Protein AF-A0A7J8F033-F1 (afdb_monomer_lite)

Radius of gyration: 21.69 Å; chains: 1; bounding box: 38×36×82 Å

Sequence (104 aa):
MEEKEMNDESQIVRSQESLTFQDVAVDFTREEWDQLYPAQKKLYR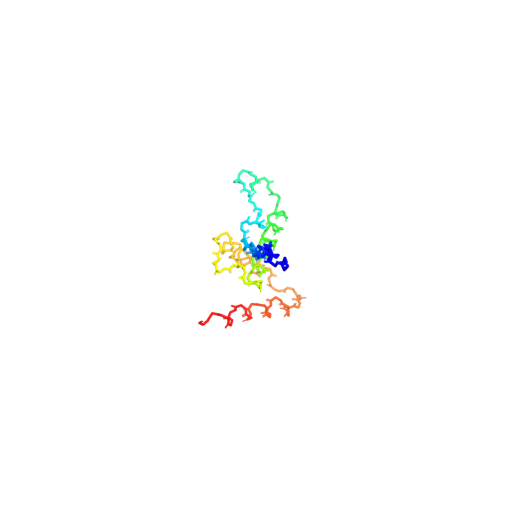DVMLENYRNLVILGHQLYKPKVITQLEQEEQWMMERDSPLDIHPGEKQAFKYLLLSERK

pLDDT: mean 75.19, std 17.7, range [39.09, 96.44]

InterPro domains:
  IPR001909 Krueppel-associated box [PF01352] (18-59)
  IPR001909 Krueppel-associated box [PS50805] (19-89)
  IPR001909 Krueppel-associated box [SM00349] (19-78)
  IPR001909 Krueppel-associated box [cd07765] (19-56)
  IPR036051 Krueppel-associated box domain superfamily [SSF109640] (14-75)
  IPR050169 Krueppel C2H2-type zinc-finger [PTHR23232] (15-80)

Secondary structure (DSSP, 8-state):
--------------------HHHH-----HHHHHHS-HHHHHHHHHHHHHHHHHHHHTT---S--HHHHHHHHHHHHHHTTS--S----HHHHHHHHHHHHT--

Foldseek 3Di:
DDDDDPPPPVPPPVPPPQDDLVNQADDDDPVRVVPDDPVVVVVNLVSSLVSVVVCVVVVRYPDDDPVNVVSVVVVVVVVVVQDDDDDDPPPVVVVVVVVVVPPD

Structure (mmCIF, N/CA/C/O backbone):
data_AF-A0A7J8F033-F1
#
_entry.id   AF-A0A7J8F033-F1
#
loop_
_atom_site.group_PDB
_atom_site.id
_atom_site.type_symbol
_atom_site.label_atom_id
_atom_site.label_alt_id
_atom_site.label_comp_id
_atom_site.label_asym_id
_atom_site.label_entity_id
_atom_site.label_seq_id
_atom_site.pdbx_PDB_ins_code
_atom_site.Cartn_x
_atom_site.Cartn_y
_atom_site.Cartn_z
_atom_site.occupancy
_atom_site.B_iso_or_equiv
_atom_site.auth_seq_id
_atom_site.auth_comp_id
_atom_site.auth_asym_id
_atom_site.auth_atom_id
_atom_site.pdbx_PDB_model_num
ATOM 1 N N . MET A 1 1 ? -12.844 -3.153 65.107 1.00 39.09 1 MET A N 1
ATOM 2 C CA . MET A 1 1 ? -13.562 -3.428 63.848 1.00 39.09 1 MET A CA 1
ATOM 3 C C . MET A 1 1 ? -12.997 -2.465 62.830 1.00 39.09 1 MET A C 1
ATOM 5 O O . MET A 1 1 ? -13.448 -1.333 62.743 1.00 39.09 1 MET A O 1
ATOM 9 N N . GLU A 1 2 ? -11.910 -2.883 62.195 1.00 50.56 2 GLU A N 1
ATOM 10 C CA . GLU A 1 2 ? -11.324 -2.200 61.048 1.00 50.56 2 GLU A CA 1
ATOM 11 C C . GLU A 1 2 ? -11.931 -2.856 59.815 1.00 50.56 2 GLU A C 1
ATOM 13 O O . GLU A 1 2 ? -11.607 -3.991 59.492 1.00 50.56 2 GLU A O 1
ATOM 18 N N . GLU A 1 3 ? -12.862 -2.166 59.172 1.00 53.69 3 GLU A N 1
ATOM 19 C CA . GLU A 1 3 ? -13.308 -2.510 57.829 1.00 53.69 3 GLU A CA 1
ATOM 20 C C . GLU A 1 3 ? -13.436 -1.211 57.050 1.00 53.69 3 GLU A C 1
ATOM 22 O O . GLU A 1 3 ? -14.313 -0.386 57.316 1.00 53.69 3 GLU A O 1
ATOM 27 N N . LYS A 1 4 ? -12.541 -1.037 56.084 1.00 51.84 4 LYS A N 1
ATOM 28 C CA . LYS A 1 4 ? -12.914 -1.013 54.668 1.00 51.84 4 LYS A CA 1
ATOM 29 C C . LYS A 1 4 ? -11.637 -0.891 53.852 1.00 51.84 4 LYS A C 1
ATOM 31 O O . LYS A 1 4 ? -11.117 0.199 53.633 1.00 51.84 4 LYS A O 1
ATOM 36 N N . GLU A 1 5 ? -11.146 -2.050 53.428 1.00 52.19 5 GLU A N 1
ATOM 37 C CA . GLU A 1 5 ? -10.281 -2.159 52.263 1.00 52.19 5 GLU A CA 1
ATOM 38 C C . GLU A 1 5 ? -11.002 -1.510 51.080 1.00 52.19 5 GLU A C 1
ATOM 40 O O . GLU A 1 5 ? -12.085 -1.924 50.661 1.00 52.19 5 GLU A O 1
ATOM 45 N N . MET A 1 6 ? -10.419 -0.424 50.591 1.00 54.12 6 MET A N 1
ATOM 46 C CA . MET A 1 6 ? -10.845 0.243 49.377 1.00 54.12 6 MET A CA 1
ATOM 47 C C . MET A 1 6 ? -10.199 -0.525 48.224 1.00 54.12 6 MET A C 1
ATOM 49 O O . MET A 1 6 ? -9.042 -0.290 47.884 1.00 54.12 6 MET A O 1
ATOM 53 N N . ASN A 1 7 ? -10.932 -1.503 47.688 1.00 55.69 7 ASN A N 1
ATOM 54 C CA . ASN A 1 7 ? -10.569 -2.212 46.466 1.00 55.69 7 ASN A CA 1
ATOM 55 C C . ASN A 1 7 ? -10.688 -1.239 45.286 1.00 55.69 7 ASN A C 1
ATOM 57 O O . ASN A 1 7 ? -11.701 -1.218 44.590 1.00 55.69 7 ASN A O 1
ATOM 61 N N . ASP A 1 8 ? -9.668 -0.407 45.084 1.00 48.19 8 ASP A N 1
ATOM 62 C CA . ASP A 1 8 ? -9.433 0.262 43.805 1.00 48.19 8 ASP A CA 1
ATOM 63 C C . ASP A 1 8 ? -8.687 -0.707 42.881 1.00 48.19 8 ASP A C 1
ATOM 65 O O . ASP A 1 8 ? -7.603 -0.444 42.368 1.00 48.19 8 ASP A O 1
ATOM 69 N N . GLU A 1 9 ? -9.307 -1.863 42.641 1.00 53.66 9 GLU A N 1
ATOM 70 C CA . GLU A 1 9 ? -9.208 -2.486 41.331 1.00 53.66 9 GLU A CA 1
ATOM 71 C C . GLU A 1 9 ? -10.022 -1.598 40.395 1.00 53.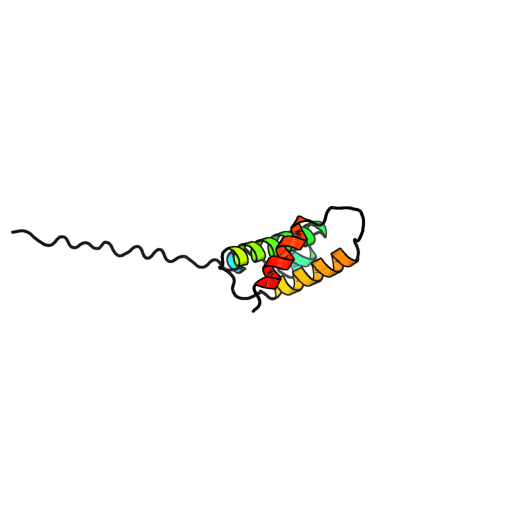66 9 GLU A C 1
ATOM 73 O O . GLU A 1 9 ? -11.134 -1.936 39.980 1.00 53.66 9 GLU A O 1
ATOM 78 N N . SER A 1 10 ? -9.465 -0.417 40.102 1.00 53.00 10 SER A N 1
ATOM 79 C CA . SER A 1 10 ? -9.719 0.296 38.867 1.00 53.00 10 SER A CA 1
ATOM 80 C C . SER A 1 10 ? -9.630 -0.764 37.796 1.00 53.00 10 SER A C 1
ATOM 82 O O . SER A 1 10 ? -8.544 -1.240 37.458 1.00 53.00 10 SER A O 1
ATOM 84 N N . GLN A 1 11 ? -10.815 -1.213 37.387 1.00 51.81 11 GLN A N 1
ATOM 85 C CA . GLN A 1 11 ? -11.057 -2.112 36.288 1.00 51.81 11 GLN A CA 1
ATOM 86 C C . GLN A 1 11 ? -10.046 -1.706 35.236 1.00 51.81 11 GLN A C 1
ATOM 88 O O . GLN A 1 11 ? -10.137 -0.604 34.690 1.00 51.81 11 GLN A O 1
ATOM 93 N N . ILE A 1 12 ? -9.035 -2.547 35.017 1.00 58.19 12 ILE A N 1
ATOM 94 C CA . ILE A 1 12 ? -8.200 -2.431 33.838 1.00 58.19 12 ILE A CA 1
ATOM 95 C C . ILE A 1 12 ? -9.183 -2.755 32.725 1.00 58.19 12 ILE A C 1
ATOM 97 O O . ILE A 1 12 ? -9.333 -3.904 32.311 1.00 58.19 12 ILE A O 1
ATOM 101 N N . VAL A 1 13 ? -9.940 -1.737 32.313 1.00 58.50 13 VAL A N 1
ATOM 102 C CA . VAL A 1 13 ? -10.631 -1.692 31.049 1.00 58.50 13 VAL A CA 1
ATOM 103 C C . VAL A 1 13 ? -9.484 -1.891 30.087 1.00 58.50 13 VAL A C 1
ATOM 105 O O . VAL A 1 13 ? -8.698 -0.983 29.822 1.00 58.50 13 VAL A O 1
ATOM 108 N N . ARG A 1 14 ? -9.295 -3.142 29.669 1.00 60.12 14 ARG A N 1
ATOM 109 C CA . ARG A 1 14 ? -8.470 -3.463 28.524 1.00 60.12 14 ARG A CA 1
ATOM 110 C C . ARG A 1 14 ? -9.202 -2.815 27.368 1.00 60.12 14 ARG A C 1
ATOM 112 O O . ARG A 1 14 ? -10.073 -3.431 26.764 1.00 60.12 14 ARG A O 1
ATOM 119 N N . SER A 1 15 ? -8.913 -1.541 27.140 1.00 63.09 15 SER A N 1
ATOM 120 C CA . SER A 1 15 ? -9.232 -0.860 25.905 1.00 63.09 15 SER A CA 1
ATOM 121 C C . SER A 1 15 ? -8.583 -1.716 24.829 1.00 63.09 15 SER A C 1
ATOM 123 O O . SER A 1 15 ? -7.363 -1.719 24.690 1.00 63.09 15 SER A O 1
ATOM 125 N N . GLN A 1 16 ? -9.373 -2.557 24.160 1.00 64.44 16 GLN A N 1
ATOM 126 C CA . GLN A 1 16 ? -8.935 -3.196 22.932 1.00 64.44 16 GLN A CA 1
ATOM 127 C C . GLN A 1 16 ? -8.738 -2.044 21.956 1.00 64.44 16 GLN A C 1
ATOM 129 O O . GLN A 1 16 ? -9.706 -1.536 21.392 1.00 64.44 16 GLN A O 1
ATOM 134 N N . GLU A 1 17 ? -7.502 -1.561 21.851 1.00 71.44 17 GLU A N 1
ATOM 135 C CA . GLU A 1 17 ? -7.128 -0.599 20.827 1.00 71.44 17 GLU A CA 1
ATOM 136 C C . GLU A 1 17 ? -7.521 -1.218 19.486 1.00 71.44 17 GLU A C 1
ATOM 138 O O . GLU A 1 17 ? -7.084 -2.314 19.124 1.00 71.44 17 GLU A O 1
ATOM 143 N N . SER A 1 18 ? -8.459 -0.570 18.799 1.00 75.81 18 SER A N 1
ATOM 144 C CA . SER A 1 18 ? -8.923 -1.030 17.503 1.00 75.81 18 SER A CA 1
ATOM 145 C C . SER A 1 18 ? -7.804 -0.797 16.502 1.00 75.81 18 SER A C 1
ATOM 147 O O . SER A 1 18 ? -7.516 0.352 16.171 1.00 75.81 18 SER A O 1
ATOM 149 N N . LEU A 1 19 ? -7.184 -1.873 16.024 1.00 85.25 19 LEU A N 1
ATOM 150 C CA . LEU A 1 19 ? -6.240 -1.779 14.921 1.00 85.25 19 LEU A CA 1
ATOM 151 C C . LEU A 1 19 ? -6.976 -1.300 13.675 1.00 85.25 19 LEU A C 1
ATOM 153 O O . LEU A 1 19 ? -8.046 -1.801 13.338 1.00 85.25 19 LEU A O 1
ATOM 157 N N . THR A 1 20 ? -6.401 -0.339 12.977 1.00 89.19 20 THR A N 1
ATOM 158 C CA . THR A 1 20 ? -6.909 0.144 11.700 1.00 89.19 20 THR A CA 1
ATOM 159 C C . THR A 1 20 ? -5.949 -0.230 10.584 1.00 89.19 20 THR A C 1
ATOM 161 O O . THR A 1 20 ? -4.773 -0.524 10.805 1.00 89.19 20 THR A O 1
ATOM 164 N N . PHE A 1 21 ? -6.430 -0.177 9.342 1.00 89.12 21 PHE A N 1
ATOM 165 C CA . PHE A 1 21 ? -5.562 -0.353 8.181 1.00 89.12 21 PHE A CA 1
ATOM 166 C C . PHE A 1 21 ? -4.376 0.616 8.183 1.00 89.12 21 PHE A C 1
ATOM 168 O O . PHE A 1 21 ? -3.295 0.243 7.748 1.00 89.12 21 PHE A O 1
ATOM 175 N N . GLN A 1 22 ? -4.554 1.830 8.704 1.00 90.94 22 GLN A N 1
ATOM 176 C CA . GLN A 1 22 ? -3.501 2.839 8.721 1.00 90.94 22 GLN A CA 1
ATOM 177 C C . GLN A 1 22 ? -2.350 2.487 9.671 1.00 90.94 22 GLN A C 1
ATOM 179 O O . GLN A 1 22 ? -1.215 2.856 9.390 1.00 90.94 22 GLN A O 1
ATOM 184 N N . ASP A 1 23 ? -2.613 1.713 10.726 1.00 90.81 23 ASP A N 1
ATOM 185 C CA . ASP A 1 23 ? -1.585 1.281 11.684 1.00 90.81 23 ASP A CA 1
ATOM 186 C C . ASP A 1 23 ? -0.636 0.224 11.098 1.00 90.81 23 ASP A C 1
ATOM 188 O O . ASP A 1 23 ? 0.479 0.036 11.580 1.00 90.81 23 ASP A O 1
ATOM 192 N N . VAL A 1 24 ? -1.074 -0.472 10.044 1.00 90.62 24 VAL A N 1
ATOM 193 C CA . VAL A 1 24 ? -0.316 -1.543 9.372 1.00 90.62 24 VAL A CA 1
ATOM 194 C C . VAL A 1 24 ? 0.018 -1.213 7.916 1.00 90.62 24 VAL A C 1
ATOM 196 O O . VAL A 1 24 ? 0.631 -2.024 7.216 1.00 90.62 24 VAL A O 1
ATOM 199 N N . ALA A 1 25 ? -0.416 -0.051 7.430 1.00 91.69 25 ALA A N 1
ATOM 200 C CA . ALA A 1 25 ? -0.158 0.394 6.074 1.00 91.69 25 ALA A CA 1
ATOM 201 C C . ALA A 1 25 ? 1.225 1.030 5.985 1.00 91.69 25 ALA A C 1
ATOM 203 O O . ALA A 1 25 ? 1.633 1.818 6.836 1.00 91.69 25 ALA A O 1
ATOM 204 N N . VAL A 1 26 ? 1.926 0.721 4.900 1.00 92.88 26 VAL A N 1
ATOM 205 C CA . VAL A 1 26 ? 3.081 1.510 4.485 1.00 92.88 26 VAL A CA 1
ATOM 206 C C . VAL A 1 26 ? 2.556 2.590 3.551 1.00 92.88 26 VAL A C 1
ATOM 208 O O . VAL A 1 26 ? 1.772 2.296 2.644 1.00 92.88 26 VAL A O 1
ATOM 211 N N . ASP A 1 27 ? 2.969 3.830 3.775 1.00 90.88 27 ASP A N 1
ATOM 212 C CA . ASP A 1 27 ? 2.641 4.936 2.886 1.00 90.88 27 ASP A CA 1
ATOM 213 C C . ASP A 1 27 ? 3.907 5.411 2.180 1.00 90.88 27 ASP A C 1
ATOM 215 O O . ASP A 1 27 ? 4.971 5.517 2.793 1.00 90.88 27 ASP A O 1
ATOM 219 N N . PHE A 1 28 ? 3.784 5.650 0.881 1.00 91.75 28 PHE A N 1
ATOM 220 C CA . PHE A 1 28 ? 4.852 6.186 0.050 1.00 91.75 28 PHE A CA 1
ATOM 221 C C . PHE A 1 28 ? 4.376 7.507 -0.528 1.00 91.75 28 PHE A C 1
ATOM 223 O O . PHE A 1 28 ? 3.285 7.593 -1.098 1.00 91.75 28 PHE A O 1
ATOM 230 N N . THR A 1 29 ? 5.227 8.526 -0.463 1.00 93.81 29 THR A N 1
ATOM 231 C CA . THR A 1 29 ? 5.019 9.730 -1.270 1.00 93.81 29 THR A CA 1
ATOM 232 C C . THR A 1 29 ? 5.060 9.387 -2.759 1.00 93.81 29 THR A C 1
ATOM 234 O O . THR A 1 29 ? 5.532 8.321 -3.171 1.00 93.81 29 THR A O 1
ATOM 237 N N . ARG A 1 30 ? 4.577 10.299 -3.609 1.00 91.31 30 ARG A N 1
ATOM 238 C CA . ARG A 1 30 ? 4.582 10.069 -5.058 1.00 91.31 30 ARG A CA 1
ATOM 239 C C . ARG A 1 30 ? 6.006 9.885 -5.584 1.00 91.31 30 ARG A C 1
ATOM 241 O O . ARG A 1 30 ? 6.249 9.012 -6.413 1.00 91.31 30 ARG A O 1
ATOM 248 N N . GLU A 1 31 ? 6.930 10.684 -5.071 1.00 96.38 31 GLU A N 1
ATOM 249 C CA . GLU A 1 31 ? 8.341 10.689 -5.435 1.00 96.38 31 GLU A CA 1
ATOM 250 C C . GLU A 1 31 ? 9.041 9.398 -5.001 1.00 96.38 31 GLU A C 1
ATOM 252 O O . GLU A 1 31 ? 9.851 8.858 -5.756 1.00 96.38 31 GLU A O 1
ATOM 257 N N . GLU A 1 32 ? 8.730 8.879 -3.810 1.00 96.25 32 GLU A N 1
ATOM 258 C CA . GLU A 1 32 ? 9.245 7.587 -3.345 1.00 96.25 32 GLU A CA 1
ATOM 259 C C . GLU A 1 32 ? 8.655 6.438 -4.162 1.00 96.25 32 GLU A C 1
ATOM 261 O O . GLU A 1 32 ? 9.388 5.555 -4.604 1.00 96.25 32 GLU A O 1
ATOM 266 N N . TRP A 1 33 ? 7.348 6.480 -4.431 1.00 93.56 33 TRP A N 1
ATOM 267 C CA . TRP A 1 33 ? 6.662 5.476 -5.237 1.00 93.56 33 TRP A CA 1
ATOM 268 C C . TRP A 1 33 ? 7.244 5.373 -6.648 1.00 93.56 33 TRP A C 1
ATOM 270 O O . TRP A 1 33 ? 7.442 4.274 -7.170 1.00 93.56 33 TRP A O 1
ATOM 280 N N . ASP A 1 34 ? 7.546 6.504 -7.285 1.00 94.31 34 ASP A N 1
ATOM 281 C CA . ASP A 1 34 ? 8.100 6.527 -8.638 1.00 94.31 34 ASP A CA 1
ATOM 282 C C . ASP A 1 34 ? 9.535 5.969 -8.697 1.00 94.31 34 ASP A C 1
ATOM 284 O O . ASP A 1 34 ? 9.923 5.409 -9.724 1.00 94.31 34 ASP A O 1
ATOM 288 N N . GLN A 1 35 ? 10.275 6.000 -7.585 1.00 96.44 35 GLN A N 1
ATOM 289 C CA . GLN A 1 35 ? 11.609 5.402 -7.460 1.00 96.44 35 GLN A CA 1
ATOM 290 C C . GLN A 1 35 ? 11.595 3.890 -7.174 1.00 96.44 35 GLN A C 1
ATOM 292 O O . GLN A 1 35 ? 12.633 3.239 -7.302 1.00 96.44 35 GLN A O 1
ATOM 297 N N . LEU A 1 36 ? 10.448 3.303 -6.810 1.00 94.88 36 LEU A N 1
ATOM 298 C CA . LEU A 1 36 ? 10.358 1.869 -6.527 1.00 94.88 36 LEU A CA 1
ATOM 299 C C . LEU A 1 36 ? 10.510 1.019 -7.793 1.00 94.88 36 LEU A C 1
ATOM 301 O O . LEU A 1 36 ? 9.876 1.260 -8.827 1.00 94.88 36 LEU A O 1
ATOM 305 N N . TYR A 1 37 ? 11.265 -0.071 -7.669 1.00 95.56 37 TYR A N 1
ATOM 306 C CA . TYR A 1 37 ? 11.353 -1.082 -8.718 1.00 95.56 37 TYR A CA 1
ATOM 307 C C . TYR A 1 37 ? 10.010 -1.807 -8.905 1.00 95.56 37 TYR A C 1
ATOM 309 O O . TYR A 1 37 ? 9.254 -1.971 -7.942 1.00 95.56 37 TYR A O 1
ATOM 317 N N . PRO A 1 38 ? 9.720 -2.348 -10.105 1.00 92.12 38 PRO A N 1
ATOM 318 C CA . PRO A 1 38 ? 8.489 -3.105 -10.351 1.00 92.12 38 PRO A CA 1
ATOM 319 C C . PRO A 1 38 ? 8.235 -4.230 -9.334 1.00 92.12 38 PRO A C 1
ATOM 321 O O . PRO A 1 38 ? 7.106 -4.423 -8.890 1.00 92.12 38 PRO A O 1
ATOM 324 N N . ALA A 1 39 ? 9.289 -4.930 -8.900 1.00 91.81 39 ALA A N 1
ATOM 325 C CA . ALA A 1 39 ? 9.188 -5.975 -7.882 1.00 91.81 39 ALA A CA 1
ATOM 326 C C . ALA A 1 39 ? 8.762 -5.434 -6.503 1.00 91.81 39 ALA A C 1
ATOM 328 O O . ALA A 1 39 ? 8.007 -6.097 -5.796 1.00 91.81 39 ALA A O 1
ATOM 329 N N . GLN A 1 40 ? 9.192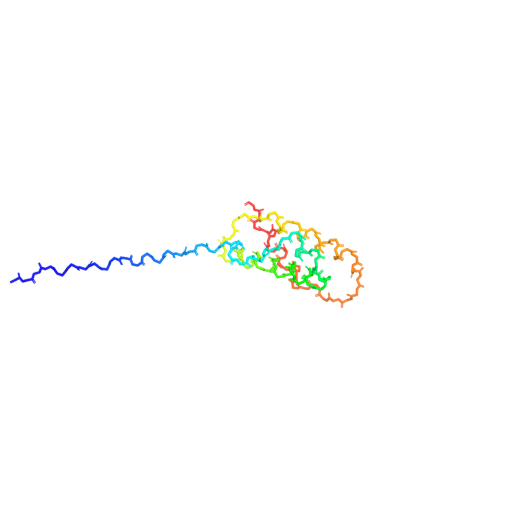 -4.223 -6.136 1.00 94.31 40 GLN A N 1
ATOM 330 C CA . GLN A 1 40 ? 8.801 -3.574 -4.881 1.00 94.31 40 GLN A CA 1
ATOM 331 C C . GLN A 1 40 ? 7.352 -3.086 -4.931 1.00 94.31 40 GLN A C 1
ATOM 333 O O . GLN A 1 40 ? 6.622 -3.282 -3.968 1.00 94.31 40 GLN A O 1
ATOM 338 N N . LYS A 1 41 ? 6.903 -2.533 -6.066 1.00 92.56 41 LYS A N 1
ATOM 339 C CA . LYS A 1 41 ? 5.491 -2.153 -6.271 1.00 92.56 41 LYS A CA 1
ATOM 340 C C . LYS A 1 41 ? 4.565 -3.366 -6.189 1.00 92.56 41 LYS A C 1
ATOM 342 O O . LYS A 1 41 ? 3.509 -3.301 -5.565 1.00 92.56 41 LYS A O 1
ATOM 347 N N . LYS A 1 42 ? 4.995 -4.497 -6.761 1.00 90.50 42 LYS A N 1
ATOM 348 C CA . LYS A 1 42 ? 4.290 -5.777 -6.626 1.00 90.50 42 LYS A CA 1
ATOM 349 C C . LYS A 1 42 ? 4.221 -6.223 -5.163 1.00 90.50 42 LYS A C 1
ATOM 351 O O . LYS A 1 42 ? 3.137 -6.532 -4.684 1.00 90.50 42 LYS A O 1
ATOM 356 N N . LEU A 1 43 ? 5.355 -6.219 -4.459 1.00 93.19 43 LEU A N 1
ATOM 357 C CA . LEU A 1 43 ? 5.408 -6.602 -3.047 1.00 93.19 43 LEU A CA 1
ATOM 358 C C . LEU A 1 43 ? 4.514 -5.705 -2.186 1.00 93.19 43 LEU A C 1
ATOM 360 O O . LEU A 1 43 ? 3.768 -6.216 -1.362 1.00 93.19 43 LEU A O 1
ATOM 364 N N . TYR A 1 44 ? 4.553 -4.390 -2.408 1.00 94.00 44 TYR A N 1
ATOM 365 C CA . TYR A 1 44 ? 3.683 -3.438 -1.727 1.00 94.00 44 TYR A CA 1
ATOM 366 C C . TYR A 1 44 ? 2.216 -3.826 -1.873 1.00 94.00 44 TYR A C 1
ATOM 368 O O . TYR A 1 44 ? 1.515 -3.968 -0.876 1.00 94.00 44 TYR A O 1
ATOM 376 N N . ARG A 1 45 ? 1.764 -4.050 -3.109 1.00 92.38 45 ARG A N 1
ATOM 377 C CA . ARG A 1 45 ? 0.387 -4.456 -3.379 1.00 92.38 45 ARG A CA 1
ATOM 378 C C . ARG A 1 45 ? 0.031 -5.744 -2.641 1.00 92.38 45 ARG A C 1
ATOM 380 O O . ARG A 1 45 ? -0.987 -5.777 -1.957 1.00 92.38 45 ARG A O 1
ATOM 387 N N . ASP A 1 46 ? 0.858 -6.779 -2.778 1.00 90.94 46 ASP A N 1
ATOM 388 C CA . ASP A 1 46 ? 0.589 -8.093 -2.191 1.00 90.94 46 ASP A CA 1
ATOM 389 C C . ASP A 1 46 ? 0.503 -7.991 -0.651 1.00 90.94 46 ASP A C 1
ATOM 391 O O . ASP A 1 46 ? -0.445 -8.500 -0.055 1.00 90.94 46 ASP A O 1
ATOM 395 N N . VAL A 1 47 ? 1.418 -7.249 -0.012 1.00 93.44 47 VAL A N 1
ATOM 396 C CA . VAL A 1 47 ? 1.422 -7.026 1.446 1.00 93.44 47 VAL A CA 1
ATOM 397 C C . VAL A 1 47 ? 0.236 -6.171 1.898 1.00 93.44 47 VAL A C 1
ATOM 399 O O . VAL A 1 47 ? -0.420 -6.514 2.876 1.00 93.44 47 VAL A O 1
ATOM 402 N N . MET A 1 48 ? -0.086 -5.076 1.204 1.00 94.06 48 MET A N 1
ATOM 403 C CA . MET A 1 48 ? -1.201 -4.200 1.590 1.00 94.06 48 MET A CA 1
ATOM 404 C C . MET A 1 48 ? -2.557 -4.901 1.458 1.00 94.06 48 MET A C 1
ATOM 406 O O . MET A 1 48 ? -3.425 -4.735 2.318 1.00 94.06 48 MET A O 1
ATOM 410 N N . LEU A 1 49 ? -2.744 -5.713 0.412 1.00 90.75 49 LEU A N 1
ATOM 411 C CA . LEU A 1 49 ? -3.952 -6.524 0.254 1.00 90.75 49 LEU A CA 1
ATOM 412 C C . LEU A 1 49 ? -4.071 -7.569 1.365 1.00 90.75 49 LEU A C 1
ATOM 414 O O . LEU A 1 49 ? -5.156 -7.733 1.924 1.00 90.75 49 LEU A O 1
ATOM 418 N N . GLU A 1 50 ? -2.972 -8.238 1.713 1.00 91.94 50 GLU A N 1
ATOM 419 C CA . GLU A 1 50 ? -2.950 -9.224 2.793 1.00 91.94 50 GLU A CA 1
ATOM 420 C C . GLU A 1 50 ? -3.229 -8.582 4.159 1.00 91.94 50 GLU A C 1
ATOM 422 O O . GLU A 1 50 ? -4.064 -9.074 4.916 1.00 91.94 50 GLU A O 1
ATOM 427 N N . ASN A 1 51 ? -2.629 -7.423 4.443 1.00 93.50 51 ASN A N 1
ATOM 428 C CA . ASN A 1 51 ? -2.877 -6.670 5.673 1.00 93.50 51 ASN A CA 1
ATOM 429 C C . ASN A 1 51 ? -4.357 -6.297 5.815 1.00 93.50 51 ASN A C 1
ATOM 431 O O . ASN A 1 51 ? -4.949 -6.506 6.874 1.00 93.50 51 ASN A O 1
ATOM 435 N N . TYR A 1 52 ? -4.984 -5.797 4.746 1.00 91.50 52 TYR A N 1
ATOM 436 C CA . TYR A 1 52 ? -6.414 -5.496 4.770 1.00 91.50 52 TYR A CA 1
ATOM 437 C C . TYR A 1 52 ? -7.266 -6.749 4.997 1.00 91.50 52 TYR A C 1
ATOM 439 O O . TYR A 1 52 ? -8.172 -6.723 5.828 1.00 91.50 52 TYR A O 1
ATOM 447 N N . ARG A 1 53 ? -6.970 -7.853 4.299 1.00 89.94 53 ARG A N 1
ATOM 448 C CA . ARG A 1 53 ? -7.690 -9.127 4.470 1.00 89.94 53 ARG A CA 1
ATOM 449 C C . ARG A 1 53 ? -7.600 -9.622 5.911 1.00 89.94 53 ARG A C 1
ATOM 451 O O . ARG A 1 53 ? -8.626 -9.966 6.489 1.00 89.94 53 ARG A O 1
ATOM 458 N N . ASN A 1 54 ? -6.415 -9.571 6.513 1.00 91.31 54 ASN A N 1
ATOM 459 C CA . ASN A 1 54 ? -6.208 -9.951 7.909 1.00 91.31 54 ASN A CA 1
ATOM 460 C C . ASN A 1 54 ? -7.033 -9.084 8.865 1.00 91.31 54 ASN A C 1
ATOM 462 O O . ASN A 1 54 ? -7.681 -9.611 9.765 1.00 91.31 54 ASN A O 1
ATOM 466 N N . LEU A 1 55 ? -7.090 -7.769 8.645 1.00 89.75 55 LEU A N 1
ATOM 467 C CA . LEU A 1 55 ? -7.910 -6.886 9.477 1.00 89.75 55 LEU A CA 1
ATOM 468 C C . LEU A 1 55 ? -9.416 -7.124 9.313 1.00 89.75 55 LEU A C 1
ATOM 470 O O . LEU A 1 55 ? -10.156 -6.990 10.285 1.00 89.75 55 LEU A O 1
ATOM 474 N N . VAL A 1 56 ? -9.879 -7.486 8.114 1.00 86.94 56 VAL A N 1
ATOM 475 C CA . VAL A 1 56 ? -11.278 -7.887 7.894 1.00 86.94 56 VAL A CA 1
ATOM 476 C C . VAL A 1 56 ? -11.585 -9.181 8.650 1.00 86.94 56 VAL A C 1
ATOM 478 O O . VAL A 1 56 ? -12.580 -9.232 9.365 1.00 86.94 56 VAL A O 1
ATOM 481 N N . ILE A 1 57 ? -10.713 -10.193 8.557 1.00 86.31 57 ILE A N 1
ATOM 482 C CA . ILE A 1 57 ? -10.865 -11.478 9.267 1.00 86.31 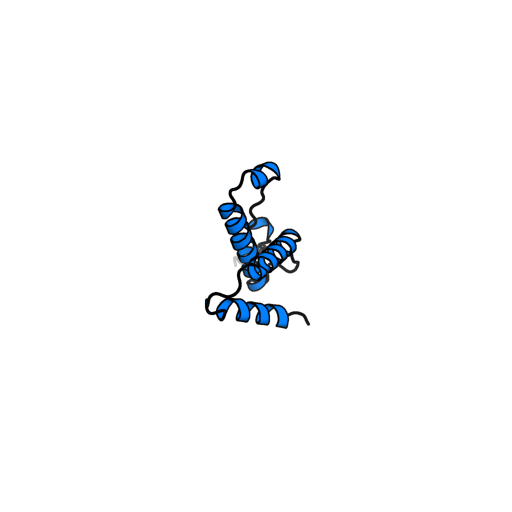57 ILE A CA 1
ATOM 483 C C . ILE A 1 57 ? -10.919 -11.270 10.786 1.00 86.31 57 ILE A C 1
ATOM 485 O O . ILE A 1 57 ? -11.702 -11.919 11.475 1.00 86.31 57 ILE A O 1
ATOM 489 N N . LEU A 1 58 ? -10.113 -10.348 11.312 1.00 86.19 58 LEU A N 1
ATOM 490 C CA . LEU A 1 58 ? -10.089 -10.016 12.737 1.00 86.19 58 LEU A CA 1
ATOM 491 C C . LEU A 1 58 ? -11.253 -9.105 13.176 1.00 86.19 58 LEU A C 1
ATOM 493 O O . LEU A 1 58 ? -11.350 -8.766 14.352 1.00 86.19 58 LEU A O 1
ATOM 497 N N . GLY A 1 59 ? -12.130 -8.686 12.257 1.00 84.06 59 GLY A N 1
ATOM 498 C CA . GLY A 1 59 ? -13.249 -7.787 12.556 1.00 84.06 59 GLY A CA 1
ATOM 499 C C . GLY A 1 59 ? -12.826 -6.351 12.885 1.00 84.06 59 GLY A C 1
ATOM 500 O O . GLY A 1 59 ? -13.609 -5.585 13.441 1.00 84.06 59 GLY A O 1
ATOM 501 N N . HIS A 1 60 ? -11.593 -5.973 12.549 1.00 83.75 60 HIS A N 1
ATOM 502 C CA . HIS A 1 60 ? -11.018 -4.664 12.852 1.00 83.75 60 HIS A CA 1
ATOM 503 C C . HIS A 1 60 ? -11.314 -3.607 11.783 1.00 83.75 60 HIS A C 1
ATOM 505 O O . HIS A 1 60 ? -11.312 -2.411 12.069 1.00 83.75 60 HIS A O 1
ATOM 511 N N . GLN A 1 61 ? -11.616 -4.027 10.552 1.00 81.69 61 GLN A N 1
ATOM 512 C CA . GLN A 1 61 ? -11.803 -3.111 9.431 1.00 81.69 61 GLN A CA 1
ATOM 513 C C . GLN A 1 61 ? -13.213 -3.214 8.834 1.00 81.69 61 GLN A C 1
ATOM 515 O O . GLN A 1 61 ? -13.506 -4.108 8.046 1.00 81.69 61 GLN A O 1
ATOM 520 N N . LEU A 1 62 ? -14.073 -2.244 9.168 1.00 77.44 62 LEU A N 1
ATOM 521 C CA . LEU A 1 62 ? -15.454 -2.168 8.661 1.00 77.44 62 LEU A CA 1
ATOM 522 C C . LEU A 1 62 ? -15.547 -1.575 7.248 1.00 77.44 62 LEU A C 1
ATOM 524 O O . LEU A 1 62 ? -16.388 -1.975 6.447 1.00 77.44 62 LEU A O 1
ATOM 528 N N . TYR A 1 63 ? -14.678 -0.611 6.932 1.00 85.75 63 TYR A N 1
ATOM 529 C CA . TYR A 1 63 ? -14.700 0.110 5.659 1.00 85.75 63 TYR A CA 1
ATOM 530 C C . TYR A 1 63 ? -13.484 -0.236 4.814 1.00 85.75 63 TYR A C 1
ATOM 532 O O . TYR A 1 63 ? -12.365 -0.305 5.324 1.00 85.75 63 TYR A O 1
ATOM 540 N N . LYS A 1 64 ? -13.689 -0.402 3.505 1.00 87.94 64 LYS A N 1
ATOM 541 C CA . LYS A 1 64 ? -12.601 -0.647 2.555 1.00 87.94 64 LYS A CA 1
ATOM 542 C C . LYS A 1 64 ? -11.872 0.665 2.216 1.00 87.94 64 LYS A C 1
ATOM 544 O O . LYS A 1 64 ? -12.503 1.563 1.654 1.00 87.94 64 LYS A O 1
ATOM 549 N N . PRO A 1 65 ? -10.564 0.793 2.511 1.00 89.56 65 PRO A N 1
ATOM 550 C CA . PRO A 1 65 ? -9.785 1.966 2.126 1.00 89.56 65 PRO A CA 1
ATOM 551 C C . PRO A 1 65 ? -9.695 2.119 0.603 1.00 89.56 65 PRO A C 1
ATOM 553 O O . PRO A 1 65 ? -9.614 1.134 -0.129 1.00 89.56 65 PRO A O 1
ATOM 556 N N . LYS A 1 66 ? -9.633 3.361 0.108 1.00 90.50 66 LYS A N 1
ATOM 557 C CA . LYS A 1 66 ? -9.544 3.643 -1.338 1.00 90.50 66 LYS A CA 1
ATOM 558 C C . LYS A 1 66 ? -8.321 2.990 -1.994 1.00 90.50 66 LYS A C 1
ATOM 560 O O . LYS A 1 66 ? -8.440 2.475 -3.103 1.00 90.50 66 LYS A O 1
ATOM 565 N N . VAL A 1 67 ? -7.182 2.995 -1.298 1.00 88.88 67 VAL A N 1
ATOM 566 C CA . VAL A 1 67 ? -5.944 2.353 -1.763 1.00 88.88 67 VAL A CA 1
ATOM 567 C C . VAL A 1 67 ? -6.148 0.852 -1.987 1.00 88.88 67 VAL A C 1
ATOM 569 O O . VAL A 1 67 ? -5.735 0.333 -3.014 1.00 88.88 67 VAL A O 1
ATOM 572 N N . ILE A 1 68 ? -6.902 0.171 -1.119 1.00 92.00 68 ILE A N 1
ATOM 573 C CA . ILE A 1 68 ? -7.218 -1.253 -1.285 1.00 92.00 68 ILE A CA 1
ATOM 574 C C . ILE A 1 68 ? -8.048 -1.495 -2.542 1.00 92.00 68 ILE A C 1
ATOM 576 O O . ILE A 1 68 ? -7.715 -2.378 -3.325 1.00 92.00 68 ILE A O 1
ATOM 580 N N . THR A 1 69 ? -9.080 -0.685 -2.785 1.00 90.81 69 THR A N 1
ATOM 581 C CA . THR A 1 69 ? -9.896 -0.806 -4.004 1.00 90.81 69 THR A CA 1
ATOM 582 C C . THR A 1 69 ? -9.056 -0.644 -5.277 1.00 90.81 69 THR A C 1
ATOM 584 O O . THR A 1 69 ? -9.278 -1.352 -6.256 1.00 90.81 69 THR A O 1
ATOM 587 N N . GLN A 1 70 ? -8.079 0.269 -5.275 1.00 90.69 70 GLN A N 1
ATOM 588 C CA . GLN A 1 70 ? -7.166 0.466 -6.406 1.00 90.69 70 GLN A CA 1
ATOM 589 C C . GLN A 1 70 ? -6.242 -0.743 -6.604 1.00 90.69 70 GLN A C 1
ATOM 591 O O . GLN A 1 70 ? -6.137 -1.257 -7.715 1.00 90.69 70 GLN A O 1
ATOM 596 N N . LEU A 1 71 ? -5.638 -1.240 -5.523 1.00 90.69 71 LEU A N 1
ATOM 597 C CA . LEU A 1 71 ? -4.728 -2.385 -5.554 1.00 90.69 71 LEU A CA 1
ATOM 598 C C . LEU A 1 71 ? -5.425 -3.687 -5.992 1.00 90.69 71 LEU A C 1
ATOM 600 O O . LEU A 1 71 ? -4.851 -4.454 -6.764 1.00 90.69 71 LEU A O 1
ATOM 604 N N . GLU A 1 72 ? -6.669 -3.926 -5.560 1.00 88.38 72 GLU A N 1
ATOM 605 C CA . GLU A 1 72 ? -7.487 -5.063 -6.020 1.00 88.38 72 GLU A CA 1
ATOM 606 C C . GLU A 1 72 ? -7.780 -4.974 -7.522 1.00 88.38 72 GLU A C 1
ATOM 608 O O . GLU A 1 72 ? -7.743 -5.985 -8.227 1.00 88.38 72 GLU A O 1
ATOM 613 N N . GLN A 1 73 ? -8.059 -3.767 -8.026 1.00 87.38 73 GLN A N 1
ATOM 614 C CA . GLN A 1 73 ? -8.287 -3.559 -9.451 1.00 87.38 73 GLN A CA 1
ATOM 615 C C . GLN A 1 73 ? -7.017 -3.866 -10.247 1.00 87.38 73 GLN A C 1
ATOM 617 O O . GLN A 1 73 ? -7.084 -4.594 -11.231 1.00 87.38 73 GLN A O 1
ATOM 622 N N . GLU A 1 74 ? -5.857 -3.384 -9.808 1.00 85.00 74 GLU A N 1
ATOM 623 C CA . GLU A 1 74 ? -4.578 -3.700 -10.450 1.00 85.00 74 GLU A CA 1
ATOM 624 C C . GLU A 1 74 ? -4.259 -5.204 -10.426 1.00 85.00 74 GLU A C 1
ATOM 626 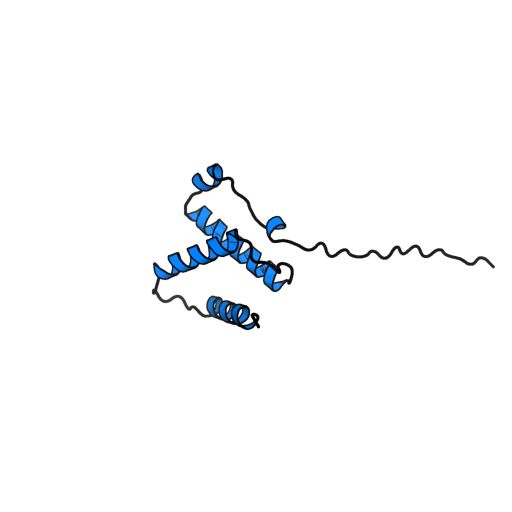O O . GLU A 1 74 ? -3.772 -5.741 -11.421 1.00 85.00 74 GLU A O 1
ATOM 631 N N . GLU A 1 75 ? -4.556 -5.906 -9.326 1.00 81.38 75 GLU A N 1
ATOM 632 C CA . GLU A 1 75 ? -4.389 -7.364 -9.220 1.00 81.38 75 GLU A CA 1
ATOM 633 C C . GLU A 1 75 ? -5.231 -8.102 -10.274 1.00 81.38 75 GLU A C 1
ATOM 635 O O . GLU A 1 75 ? -4.723 -8.991 -10.960 1.00 81.38 75 GLU A O 1
ATOM 640 N N . GLN A 1 76 ? -6.490 -7.694 -10.467 1.00 77.81 76 GLN A N 1
ATOM 641 C CA . GLN A 1 76 ? -7.373 -8.265 -11.492 1.00 77.81 76 GLN A CA 1
ATOM 642 C C . GLN A 1 76 ? -6.813 -8.077 -12.906 1.00 77.81 76 GLN A C 1
ATOM 644 O O . GLN A 1 76 ? -6.764 -9.034 -13.676 1.00 77.81 76 GLN A O 1
ATOM 649 N N . TRP A 1 77 ? -6.325 -6.876 -13.230 1.00 76.75 77 TRP A N 1
ATOM 650 C CA . TRP A 1 77 ? -5.814 -6.566 -14.572 1.00 76.75 77 TRP A CA 1
ATOM 651 C C . TRP A 1 77 ? -4.503 -7.292 -14.876 1.00 76.75 77 TRP A C 1
ATOM 653 O O . TRP A 1 77 ? -4.185 -7.517 -16.041 1.00 76.75 77 TRP A O 1
ATOM 663 N N . MET A 1 78 ? -3.723 -7.654 -13.852 1.00 70.06 78 MET A N 1
ATOM 664 C CA . MET A 1 78 ? -2.536 -8.494 -14.031 1.00 70.06 78 MET A CA 1
ATOM 665 C C . MET A 1 78 ? -2.907 -9.970 -14.192 1.00 70.06 78 MET A C 1
ATOM 667 O O . MET A 1 78 ? -2.365 -10.627 -15.074 1.00 70.06 78 MET A O 1
ATOM 671 N N . MET A 1 79 ? -3.883 -10.479 -13.430 1.00 63.41 79 MET A N 1
ATOM 672 C CA . MET A 1 79 ? -4.367 -11.858 -13.590 1.00 63.41 79 MET A CA 1
ATOM 673 C C . MET A 1 79 ? -4.992 -12.118 -14.970 1.00 63.41 79 MET A C 1
ATOM 675 O O . MET A 1 79 ? -4.871 -13.223 -15.491 1.00 63.41 79 MET A O 1
ATOM 679 N N . GLU A 1 80 ? -5.614 -11.109 -15.587 1.00 60.50 80 GLU A N 1
ATOM 680 C CA . GLU A 1 80 ? -6.138 -11.202 -16.959 1.00 60.50 80 GLU A CA 1
ATOM 681 C C . GLU A 1 80 ? -5.039 -11.298 -18.028 1.00 60.50 80 GLU A C 1
ATOM 683 O O . GLU A 1 80 ? -5.276 -11.868 -19.092 1.00 60.50 80 GLU A O 1
ATOM 688 N N . ARG A 1 81 ? -3.830 -10.783 -17.762 1.00 58.09 81 ARG A N 1
ATOM 689 C CA . ARG A 1 81 ? -2.692 -10.897 -18.693 1.00 58.09 81 ARG A CA 1
ATOM 690 C C . ARG A 1 81 ? -1.910 -12.204 -18.543 1.00 58.09 81 ARG A C 1
ATOM 692 O O . ARG A 1 81 ? -1.200 -12.570 -19.475 1.00 58.09 81 ARG A O 1
ATOM 699 N N . ASP A 1 82 ? -2.069 -12.898 -17.416 1.00 52.38 82 ASP A N 1
ATOM 700 C CA . ASP A 1 82 ? -1.220 -14.023 -17.005 1.00 52.38 82 ASP A CA 1
ATOM 701 C C . ASP A 1 82 ? -1.897 -15.416 -17.060 1.00 52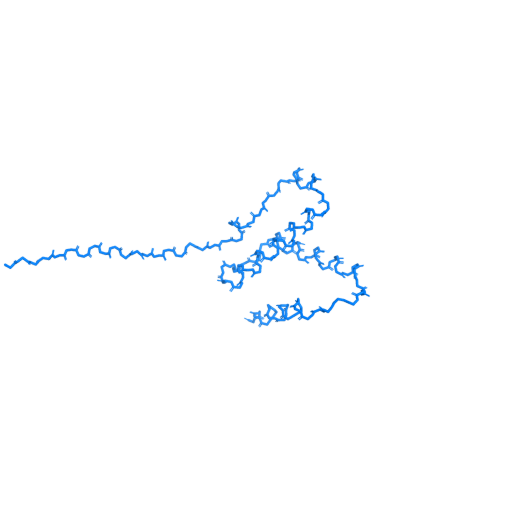.38 82 ASP A C 1
ATOM 703 O O . ASP A 1 82 ? -1.358 -16.363 -16.489 1.00 52.38 82 ASP A O 1
ATOM 707 N N . SER A 1 83 ? -3.045 -15.620 -17.727 1.00 54.62 83 SER A N 1
ATOM 708 C CA . SER A 1 83 ? -3.714 -16.943 -17.715 1.00 54.62 83 SER A CA 1
ATOM 709 C C . SER A 1 83 ? -3.787 -17.660 -19.078 1.00 54.62 83 SER A C 1
ATOM 711 O O . SER A 1 83 ? -4.124 -16.994 -20.059 1.00 54.62 83 SER A O 1
ATOM 713 N N . PRO A 1 84 ? -3.582 -19.004 -19.173 1.00 53.66 84 PRO A N 1
ATOM 714 C CA . PRO A 1 84 ? -3.273 -19.982 -18.114 1.00 53.66 84 PRO A CA 1
ATOM 715 C C . PRO A 1 84 ? -2.025 -20.856 -18.393 1.00 53.66 84 PRO A C 1
ATOM 717 O O . PRO A 1 84 ? -1.987 -21.626 -19.353 1.00 53.66 84 PRO A O 1
ATOM 720 N N . LEU A 1 85 ? -1.053 -20.844 -17.476 1.00 51.09 85 LEU A N 1
ATOM 721 C CA . LEU A 1 85 ? -0.248 -22.036 -17.188 1.00 51.09 85 LEU A CA 1
ATOM 722 C C . LEU A 1 85 ? -0.646 -22.555 -15.806 1.00 51.09 85 LEU A C 1
ATOM 724 O O . LEU A 1 85 ? -0.818 -21.794 -14.858 1.00 51.09 85 LEU A O 1
ATOM 728 N N . ASP A 1 86 ? -0.865 -23.860 -15.770 1.00 48.47 86 ASP A N 1
ATOM 729 C CA . ASP A 1 86 ? -1.501 -24.679 -14.745 1.00 48.47 86 ASP A CA 1
ATOM 730 C C . ASP A 1 86 ? -0.896 -24.503 -13.336 1.00 48.47 86 ASP A C 1
ATOM 732 O O . ASP A 1 86 ? 0.004 -25.232 -12.922 1.00 48.47 86 ASP A O 1
ATOM 736 N N . ILE A 1 87 ? -1.376 -23.507 -12.586 1.00 54.16 87 ILE A N 1
ATOM 737 C CA . ILE A 1 87 ? -1.136 -23.385 -11.145 1.00 54.16 87 ILE A CA 1
ATOM 738 C C . ILE A 1 87 ? -2.492 -23.485 -10.451 1.00 54.16 87 ILE A C 1
ATOM 740 O O . ILE A 1 87 ? -3.339 -22.599 -10.577 1.00 54.16 87 ILE A O 1
ATOM 744 N N . HIS A 1 88 ? -2.686 -24.597 -9.737 1.00 54.69 88 HIS A N 1
ATOM 745 C CA . HIS A 1 88 ? -3.910 -24.975 -9.032 1.00 54.69 88 HIS A CA 1
ATOM 746 C C . HIS A 1 88 ? -4.561 -23.784 -8.277 1.00 54.69 88 HIS A C 1
ATOM 748 O O . HIS A 1 88 ? -4.029 -23.338 -7.259 1.00 54.69 88 HIS A O 1
ATOM 754 N N . PRO A 1 89 ? -5.743 -23.290 -8.707 1.00 53.12 89 PRO A N 1
ATOM 755 C CA . PRO A 1 89 ? -6.406 -22.100 -8.140 1.00 53.12 89 PRO A CA 1
ATOM 756 C C . PRO A 1 89 ? -7.104 -22.294 -6.778 1.00 53.12 89 PRO A C 1
ATOM 758 O O . PRO A 1 89 ? -7.888 -21.435 -6.365 1.00 53.12 89 PRO A O 1
ATOM 761 N N . GLY A 1 90 ? -6.887 -23.430 -6.108 1.00 47.69 90 GLY A N 1
ATOM 762 C CA . GLY A 1 90 ? -7.785 -23.952 -5.070 1.00 47.69 90 GLY A CA 1
ATOM 763 C C . GLY A 1 90 ? -7.931 -23.069 -3.829 1.00 47.69 90 GLY A C 1
ATOM 764 O O . GLY A 1 90 ? -9.014 -22.994 -3.256 1.00 47.69 90 GLY A O 1
ATOM 765 N N . GLU A 1 91 ? -6.883 -22.348 -3.443 1.00 56.19 91 GLU A N 1
ATOM 766 C CA . GLU A 1 91 ? -6.881 -21.626 -2.165 1.00 56.19 91 GLU A CA 1
ATOM 767 C C . GLU A 1 91 ? -7.385 -20.187 -2.316 1.00 56.19 91 GLU A C 1
ATOM 769 O O . GLU A 1 91 ? -8.226 -19.734 -1.543 1.00 56.19 91 GLU A O 1
ATOM 774 N N . LYS A 1 92 ? -6.977 -19.476 -3.376 1.00 53.44 92 LYS A N 1
ATOM 775 C CA . LYS A 1 92 ? -7.377 -18.072 -3.588 1.00 53.44 92 LYS A CA 1
ATOM 776 C C . LYS A 1 92 ? -8.861 -17.917 -3.939 1.00 53.44 92 LYS A C 1
ATOM 778 O O . LYS A 1 92 ? -9.474 -16.908 -3.592 1.00 53.44 92 LYS A O 1
ATOM 783 N N . GLN A 1 93 ? -9.459 -18.907 -4.609 1.00 55.94 93 GLN A N 1
ATOM 784 C CA . GLN A 1 93 ? -10.890 -18.880 -4.930 1.00 55.94 93 GLN A CA 1
ATOM 785 C C . GLN A 1 93 ? -11.773 -19.128 -3.706 1.00 55.94 93 GLN A C 1
ATOM 787 O O . GLN A 1 93 ? -12.794 -18.456 -3.573 1.00 55.94 93 GLN A O 1
ATOM 792 N N . ALA A 1 94 ? -11.374 -20.017 -2.792 1.00 50.22 94 ALA A N 1
ATOM 793 C CA . ALA A 1 94 ? -12.151 -20.319 -1.590 1.00 50.22 94 ALA A CA 1
ATOM 794 C C . ALA A 1 94 ? -12.395 -19.063 -0.732 1.00 50.22 94 ALA A C 1
ATOM 796 O O . ALA A 1 94 ? -13.530 -18.787 -0.340 1.00 50.22 94 ALA A O 1
ATOM 797 N N . PHE A 1 95 ? -11.365 -18.232 -0.544 1.00 56.56 95 PHE A N 1
ATOM 798 C CA . PHE A 1 95 ? -11.492 -16.980 0.209 1.00 56.56 95 PHE A CA 1
ATOM 799 C C . PHE A 1 95 ? -12.336 -15.920 -0.511 1.00 56.56 95 PHE A C 1
ATOM 801 O O . PHE A 1 95 ? -13.073 -15.178 0.140 1.00 56.56 95 PHE A O 1
ATOM 808 N N . LYS A 1 96 ? -12.306 -15.879 -1.853 1.00 58.16 96 LYS A N 1
ATOM 809 C CA . LYS A 1 96 ? -13.171 -14.985 -2.642 1.00 58.16 96 LYS A CA 1
ATOM 810 C C . LYS A 1 96 ? -14.654 -15.293 -2.408 1.00 58.16 96 LYS A C 1
ATOM 812 O O . LYS A 1 96 ? -15.442 -14.363 -2.256 1.00 58.16 96 LYS A O 1
ATOM 817 N N . TYR A 1 97 ? -15.036 -16.570 -2.362 1.00 59.09 97 TYR A N 1
ATOM 818 C CA . TYR A 1 97 ? -16.424 -16.968 -2.106 1.00 59.09 97 TYR A CA 1
ATOM 819 C C . TYR A 1 97 ? -16.861 -16.682 -0.665 1.00 59.09 97 TYR A C 1
ATOM 821 O O . TYR A 1 97 ? -17.982 -16.214 -0.470 1.00 59.09 97 TYR A O 1
ATOM 829 N N . LEU A 1 98 ? -15.973 -16.873 0.319 1.00 60.03 98 LEU A N 1
ATOM 830 C CA . LEU A 1 98 ? -16.252 -16.563 1.725 1.00 60.03 98 LEU A CA 1
ATOM 831 C C . LEU A 1 98 ? -16.566 -15.066 1.912 1.00 60.03 98 LEU A C 1
ATOM 833 O O . LEU A 1 98 ? -17.627 -14.710 2.416 1.00 60.03 98 LEU A O 1
ATOM 837 N N . LEU A 1 99 ? -15.717 -14.182 1.376 1.00 59.06 99 LEU A N 1
ATOM 838 C CA . LEU A 1 99 ? -15.906 -12.726 1.454 1.00 59.06 99 LEU A CA 1
ATOM 839 C C . LEU A 1 99 ? -17.121 -12.212 0.663 1.00 59.06 99 LEU A C 1
ATOM 841 O O . LEU A 1 99 ? -17.711 -11.193 1.020 1.00 59.06 99 LEU A O 1
ATOM 845 N N . LEU A 1 100 ? -17.504 -12.888 -0.425 1.00 57.16 100 LEU A N 1
ATOM 846 C CA . LEU A 1 100 ? -18.712 -12.545 -1.183 1.00 57.16 100 LEU A CA 1
ATOM 847 C C . LEU A 1 100 ? -19.996 -13.013 -0.487 1.00 57.16 100 LEU A C 1
ATOM 849 O O . LEU A 1 100 ? -21.044 -12.407 -0.702 1.00 57.16 100 LEU A O 1
ATOM 853 N N . SER A 1 101 ? -19.926 -14.056 0.345 1.00 50.16 101 SER A N 1
ATOM 854 C CA . SER A 1 101 ? -21.089 -14.586 1.064 1.00 50.16 101 SER A CA 1
ATOM 855 C C . SER A 1 101 ? -21.535 -13.739 2.261 1.00 50.16 101 SER A C 1
ATOM 857 O O . SER A 1 101 ? -22.695 -13.835 2.656 1.00 50.16 101 SER A O 1
ATOM 859 N N . GLU A 1 102 ? -20.670 -12.861 2.780 1.00 60.59 102 GLU A N 1
ATOM 860 C CA . GLU A 1 102 ? -20.978 -12.012 3.944 1.00 60.59 102 GLU A CA 1
ATOM 861 C C . GLU A 1 102 ? -21.567 -10.636 3.595 1.00 60.59 102 GLU A C 1
ATOM 863 O O . GLU A 1 102 ? -21.905 -9.858 4.482 1.00 60.59 102 GLU A O 1
ATOM 868 N N . ARG A 1 103 ? -21.763 -10.324 2.307 1.00 56.50 103 ARG A N 1
ATOM 869 C CA . ARG A 1 103 ? -22.565 -9.159 1.904 1.00 56.50 103 ARG A CA 1
ATOM 870 C C . ARG A 1 103 ? -24.041 -9.543 1.769 1.00 56.50 103 ARG A C 1
ATOM 872 O O . ARG A 1 103 ? -24.506 -9.805 0.659 1.00 56.50 103 ARG A O 1
ATOM 879 N N . LYS A 1 104 ? -24.778 -9.554 2.879 1.00 45.81 104 LYS A N 1
ATOM 880 C CA . LYS A 1 104 ? -26.248 -9.480 2.892 1.00 45.81 104 LYS A CA 1
ATOM 881 C C . LYS A 1 104 ? -26.731 -8.438 3.883 1.00 45.81 104 LYS A C 1
ATOM 883 O O . LYS A 1 104 ? -26.130 -8.356 4.971 1.00 45.81 104 LYS A O 1
#

Organism: Rousettus aegyptiacus (NCBI:txid9407)